Protein AF-A0A0S8HXZ0-F1 (afdb_monomer_lite)

Sequence (72 aa):
MSEPEVMDKTFHFILKRMMETGVAPHYTEIFGMRIPAWLFPGTDYIVSFAPFNNLPTQYRLTIDGQQKWFGQ

Secondary structure (DSSP, 8-state):
---HHHHHHHHHHHHHHHHHHSSPPBHHHHGGGT--EEEPTTSSBEEEETTEESS--S-EEEETTEEEEEE-

Radius of gyration: 12.25 Å; chains: 1; bounding box: 29×28×28 Å

pLDDT: mean 84.6, std 8.46, range [48.22, 94.81]

Structure (mmCIF, N/CA/C/O backbone):
data_AF-A0A0S8HXZ0-F1
#
_entry.id   AF-A0A0S8HXZ0-F1
#
loop_
_atom_site.group_PDB
_atom_site.id
_atom_site.type_symbol
_atom_site.label_atom_id
_atom_site.label_alt_id
_atom_site.label_comp_id
_atom_site.label_asym_id
_atom_site.label_entity_id
_atom_site.label_seq_id
_atom_site.pdbx_PDB_ins_code
_atom_site.Cartn_x
_atom_site.Cartn_y
_atom_site.Cartn_z
_atom_site.occupancy
_atom_site.B_iso_or_equiv
_atom_site.auth_seq_id
_atom_site.auth_comp_id
_atom_site.auth_asym_id
_atom_site.auth_atom_id
_atom_site.pdbx_PDB_model_num
ATOM 1 N N . MET A 1 1 ? 21.285 3.821 -10.247 1.00 48.22 1 MET A N 1
ATOM 2 C CA . MET A 1 1 ? 20.643 4.263 -8.992 1.00 48.22 1 MET A CA 1
ATOM 3 C C . MET A 1 1 ? 19.642 5.331 -9.386 1.00 48.22 1 MET A C 1
ATOM 5 O O . MET A 1 1 ? 20.032 6.211 -10.139 1.00 48.22 1 MET A O 1
ATOM 9 N N . SER A 1 2 ? 18.362 5.195 -9.042 1.00 57.59 2 SER A N 1
ATOM 10 C CA . SER A 1 2 ? 17.382 6.264 -9.283 1.00 57.59 2 SER A CA 1
ATOM 11 C C . SER A 1 2 ? 17.825 7.528 -8.549 1.00 57.59 2 SER A C 1
ATOM 13 O O . SER A 1 2 ? 18.373 7.425 -7.451 1.00 57.59 2 SER A O 1
ATOM 15 N N . GLU A 1 3 ? 17.602 8.698 -9.140 1.00 62.78 3 GLU A N 1
ATOM 16 C CA . GLU A 1 3 ? 17.800 9.960 -8.430 1.00 62.78 3 GLU A CA 1
ATOM 17 C C . GLU A 1 3 ? 16.927 9.963 -7.162 1.00 62.78 3 GLU A C 1
ATOM 19 O O . GLU A 1 3 ? 15.752 9.583 -7.251 1.00 62.78 3 GLU A O 1
ATOM 24 N N . PRO A 1 4 ? 17.467 10.351 -5.990 1.00 65.56 4 PRO A N 1
ATOM 25 C CA . PRO A 1 4 ? 16.730 10.348 -4.724 1.00 65.56 4 PRO A CA 1
ATOM 26 C C . PRO A 1 4 ? 15.357 11.030 -4.812 1.00 65.56 4 PRO A C 1
ATOM 28 O O . PRO A 1 4 ? 14.375 10.516 -4.290 1.00 65.56 4 PRO A O 1
ATOM 31 N N . GLU A 1 5 ? 15.249 12.104 -5.596 1.00 78.25 5 GLU A N 1
ATOM 32 C CA . GLU A 1 5 ? 14.007 12.861 -5.766 1.00 78.25 5 GLU A CA 1
ATOM 33 C C . GLU A 1 5 ? 12.872 12.050 -6.425 1.00 78.25 5 GLU A C 1
ATOM 35 O O . GLU A 1 5 ? 11.702 12.200 -6.067 1.00 78.25 5 GLU A O 1
ATOM 40 N N . VAL A 1 6 ? 13.193 11.157 -7.370 1.00 76.56 6 VAL A N 1
ATOM 41 C CA . VAL A 1 6 ? 12.193 10.298 -8.033 1.00 76.56 6 VAL A CA 1
ATOM 42 C C . VAL A 1 6 ? 11.678 9.233 -7.068 1.00 76.56 6 VAL A C 1
ATOM 44 O O . VAL A 1 6 ? 10.482 8.931 -7.050 1.00 76.56 6 VAL A O 1
ATOM 47 N N . MET A 1 7 ? 12.573 8.685 -6.248 1.00 77.69 7 MET A N 1
ATOM 48 C CA . MET A 1 7 ? 12.229 7.696 -5.232 1.00 77.69 7 MET A CA 1
ATOM 49 C C . MET A 1 7 ? 11.344 8.316 -4.142 1.00 77.69 7 MET A C 1
ATOM 51 O O . MET A 1 7 ? 10.304 7.754 -3.802 1.00 77.69 7 MET A O 1
ATOM 55 N N . ASP A 1 8 ? 11.682 9.516 -3.675 1.00 83.00 8 ASP A N 1
ATOM 56 C CA . ASP A 1 8 ? 10.901 10.228 -2.661 1.00 83.00 8 ASP A CA 1
ATOM 57 C C . ASP A 1 8 ? 9.497 10.584 -3.167 1.00 83.00 8 ASP A C 1
ATOM 59 O O . ASP A 1 8 ? 8.505 10.350 -2.474 1.00 83.00 8 ASP A O 1
ATOM 63 N N . LYS A 1 9 ? 9.379 11.070 -4.412 1.00 83.81 9 LYS A N 1
ATOM 64 C CA . LYS A 1 9 ? 8.079 11.329 -5.060 1.00 83.81 9 LYS A CA 1
ATOM 65 C C . LYS A 1 9 ? 7.241 10.059 -5.198 1.00 83.81 9 LYS A C 1
ATOM 67 O O . LYS A 1 9 ? 6.025 10.095 -5.006 1.00 83.81 9 LYS A O 1
ATOM 72 N N . THR A 1 10 ? 7.893 8.941 -5.500 1.00 81.81 10 THR A N 1
ATOM 73 C CA . THR A 1 10 ? 7.252 7.628 -5.612 1.00 81.81 10 THR A CA 1
ATOM 74 C C . THR A 1 10 ? 6.699 7.173 -4.271 1.00 81.81 10 THR A C 1
ATOM 76 O O . THR A 1 10 ? 5.507 6.884 -4.164 1.00 81.81 10 THR A O 1
ATOM 79 N N . PHE A 1 11 ? 7.531 7.160 -3.227 1.00 83.50 11 PHE A N 1
ATOM 80 C CA . PHE A 1 11 ? 7.076 6.793 -1.890 1.00 83.50 11 PHE A CA 1
ATOM 81 C C . PHE A 1 11 ? 5.984 7.735 -1.399 1.00 83.50 11 PHE A C 1
ATOM 83 O O . PHE A 1 11 ? 4.985 7.265 -0.864 1.00 83.50 11 PHE A O 1
ATOM 90 N N . HIS A 1 12 ? 6.109 9.039 -1.647 1.00 86.25 12 HIS A N 1
ATOM 91 C CA . HIS A 1 12 ? 5.069 10.003 -1.308 1.00 86.25 12 HIS A CA 1
ATOM 92 C C . HIS A 1 12 ? 3.724 9.666 -1.972 1.00 86.25 12 HIS A C 1
ATOM 94 O O . HIS A 1 12 ? 2.703 9.611 -1.286 1.00 86.25 12 HIS A O 1
ATOM 100 N N . PHE A 1 13 ? 3.713 9.395 -3.282 1.00 86.69 13 PHE A N 1
ATOM 101 C CA . PHE A 1 13 ? 2.502 9.003 -4.012 1.00 86.69 13 PHE A CA 1
ATOM 102 C C . PHE A 1 13 ? 1.857 7.748 -3.415 1.00 86.69 13 PHE A C 1
ATOM 104 O O . PHE A 1 13 ? 0.650 7.709 -3.167 1.00 86.69 13 PHE A O 1
ATOM 111 N N . ILE A 1 14 ? 2.673 6.733 -3.153 1.00 85.88 14 ILE A N 1
ATOM 112 C CA . ILE A 1 14 ? 2.213 5.448 -2.645 1.00 85.88 14 ILE A CA 1
ATOM 113 C C . ILE A 1 14 ? 1.659 5.576 -1.223 1.00 85.88 14 ILE A C 1
ATOM 115 O O . ILE A 1 14 ? 0.565 5.082 -0.949 1.00 85.88 14 ILE A O 1
ATOM 119 N N . LEU A 1 15 ? 2.385 6.257 -0.331 1.00 87.75 15 LEU A N 1
ATOM 120 C CA . LEU A 1 15 ? 1.946 6.518 1.040 1.00 87.75 15 LEU A CA 1
ATOM 121 C C . LEU A 1 15 ? 0.605 7.254 1.033 1.00 87.75 15 LEU A C 1
ATOM 123 O O . LEU A 1 15 ? -0.331 6.817 1.701 1.00 87.75 15 LEU A O 1
ATOM 127 N N . LYS A 1 16 ? 0.485 8.309 0.219 1.00 89.31 16 LYS A N 1
ATOM 128 C CA . LYS A 1 16 ? -0.752 9.079 0.083 1.00 89.31 16 LYS A CA 1
ATOM 129 C C . LYS A 1 16 ? -1.919 8.198 -0.371 1.00 89.31 16 LYS A C 1
ATOM 131 O O . LYS A 1 16 ? -2.966 8.197 0.270 1.00 89.31 16 LYS A O 1
ATOM 136 N N . ARG A 1 17 ? -1.730 7.382 -1.412 1.00 88.12 17 ARG A N 1
ATOM 137 C CA . ARG A 1 17 ? -2.781 6.479 -1.904 1.00 88.12 17 ARG A CA 1
ATOM 138 C C . ARG A 1 17 ? -3.190 5.427 -0.880 1.00 88.12 17 ARG A C 1
ATOM 140 O O . ARG A 1 17 ? -4.382 5.148 -0.739 1.00 88.12 17 ARG A O 1
ATOM 147 N N . MET A 1 18 ? -2.224 4.852 -0.166 1.00 88.12 18 MET A N 1
ATOM 148 C CA . MET A 1 18 ? -2.508 3.883 0.889 1.00 88.12 18 MET A CA 1
ATOM 149 C C . MET A 1 18 ? -3.321 4.528 2.007 1.00 88.12 18 MET A C 1
ATOM 151 O O . MET A 1 18 ? -4.344 3.961 2.381 1.00 88.12 18 MET A O 1
ATOM 155 N N . MET A 1 19 ? -2.932 5.718 2.475 1.00 86.69 19 MET A N 1
ATOM 156 C CA . MET A 1 19 ? -3.686 6.477 3.482 1.00 86.69 19 MET A CA 1
ATOM 157 C C . MET A 1 19 ? -5.122 6.772 3.031 1.00 86.69 19 MET A C 1
ATOM 159 O O . MET A 1 19 ? -6.056 6.591 3.806 1.00 86.69 19 MET A O 1
ATOM 163 N N . GLU A 1 20 ? -5.306 7.179 1.774 1.00 87.50 20 GLU A N 1
ATOM 164 C CA . GLU A 1 20 ? -6.618 7.551 1.235 1.00 87.50 20 GLU A CA 1
ATOM 165 C C . GLU A 1 20 ? -7.541 6.344 1.005 1.00 87.50 20 GLU A C 1
ATOM 167 O O . GLU A 1 20 ? -8.742 6.425 1.260 1.00 87.50 20 GLU A O 1
ATOM 172 N N . THR A 1 21 ? -7.006 5.224 0.506 1.00 85.56 21 THR A N 1
ATOM 173 C CA . THR A 1 21 ? -7.838 4.145 -0.062 1.00 85.56 21 THR A CA 1
ATOM 174 C C . THR A 1 21 ? -7.743 2.810 0.662 1.00 85.56 21 THR A C 1
ATOM 176 O O . THR A 1 21 ? -8.663 2.001 0.554 1.00 85.56 21 THR A O 1
ATOM 179 N N . GLY A 1 22 ? -6.660 2.536 1.389 1.00 83.06 22 GLY A N 1
ATOM 180 C CA . GLY A 1 22 ? -6.414 1.190 1.913 1.00 83.06 22 GLY A CA 1
ATOM 181 C C . GLY A 1 22 ? -5.868 0.187 0.897 1.00 83.06 22 GLY A C 1
ATOM 182 O O . GLY A 1 22 ? -5.596 -0.948 1.275 1.00 83.06 22 GLY A O 1
ATOM 183 N N . VAL A 1 23 ? -5.723 0.574 -0.372 1.00 83.12 23 VAL A N 1
ATOM 184 C CA . VAL A 1 23 ? -5.447 -0.349 -1.478 1.00 83.12 23 VAL A CA 1
ATOM 185 C C . VAL A 1 23 ? -4.141 0.035 -2.162 1.00 83.12 23 VAL A C 1
ATOM 187 O O . VAL A 1 23 ? -3.930 1.198 -2.515 1.00 83.12 23 VAL A O 1
ATOM 190 N N . ALA A 1 24 ? -3.272 -0.955 -2.385 1.00 85.31 24 ALA A N 1
ATOM 191 C CA . ALA A 1 24 ? -2.038 -0.720 -3.130 1.00 85.31 24 ALA A CA 1
ATOM 192 C C . ALA A 1 24 ? -2.335 -0.211 -4.552 1.00 85.31 24 ALA A C 1
ATOM 194 O O . ALA A 1 24 ? -3.318 -0.635 -5.168 1.00 85.31 24 ALA A O 1
ATOM 195 N N . PRO A 1 25 ? -1.479 0.664 -5.107 1.00 84.69 25 PRO A N 1
ATOM 196 C CA . PRO A 1 25 ? -1.547 1.008 -6.521 1.00 84.69 25 PRO A CA 1
ATOM 197 C C . PRO A 1 25 ? -1.469 -0.244 -7.405 1.00 84.69 25 PRO A C 1
ATOM 199 O O . PRO A 1 25 ? -0.875 -1.256 -7.028 1.00 84.69 25 PRO A O 1
ATOM 202 N N . HIS A 1 26 ? -2.035 -0.176 -8.604 1.00 85.88 26 HIS A N 1
ATOM 203 C CA . HIS A 1 26 ? -1.826 -1.217 -9.600 1.00 85.88 26 HIS A CA 1
ATOM 204 C C . HIS A 1 26 ? -0.369 -1.189 -10.087 1.00 85.88 26 HIS A C 1
ATOM 206 O O . HIS A 1 26 ? 0.250 -0.125 -10.150 1.00 85.88 26 HIS A O 1
ATOM 212 N N . TYR A 1 27 ? 0.185 -2.340 -10.477 1.00 81.50 27 TYR A N 1
ATOM 213 C CA . TYR A 1 27 ? 1.581 -2.442 -10.921 1.00 81.50 27 TYR A CA 1
ATOM 214 C C . TYR A 1 27 ? 1.943 -1.434 -12.020 1.00 81.50 27 TYR A C 1
ATOM 216 O O . TYR A 1 27 ? 2.984 -0.784 -11.966 1.00 81.50 27 TYR A O 1
ATOM 224 N N . THR A 1 28 ? 1.049 -1.232 -12.987 1.00 82.50 28 THR A N 1
ATOM 225 C CA . THR A 1 28 ? 1.243 -0.275 -14.088 1.00 82.50 28 THR A CA 1
ATOM 226 C C . THR A 1 28 ? 1.398 1.173 -13.619 1.00 82.50 28 THR A C 1
ATOM 228 O O . THR A 1 28 ? 2.027 1.965 -14.312 1.00 82.50 28 THR A O 1
ATOM 231 N N . GLU A 1 29 ? 0.854 1.525 -12.453 1.00 80.44 29 GLU A N 1
ATOM 232 C CA . GLU A 1 29 ? 0.928 2.879 -11.889 1.00 80.44 29 GLU A CA 1
ATOM 233 C C . GLU A 1 29 ? 2.300 3.173 -11.271 1.00 80.44 29 GLU A C 1
ATOM 235 O O . GLU A 1 29 ? 2.682 4.334 -11.155 1.00 80.44 29 GLU A O 1
ATOM 240 N N . ILE A 1 30 ? 3.054 2.131 -10.907 1.00 78.62 30 ILE A N 1
ATOM 241 C CA . ILE A 1 30 ? 4.364 2.251 -10.251 1.00 78.62 30 ILE A CA 1
ATOM 242 C C . ILE A 1 30 ? 5.515 1.625 -11.050 1.00 78.62 30 ILE A C 1
ATOM 244 O O . ILE A 1 30 ? 6.676 1.781 -10.678 1.00 78.62 30 ILE A O 1
ATOM 248 N N . PHE A 1 31 ? 5.239 0.929 -12.156 1.00 72.12 31 PHE A N 1
ATOM 249 C CA . PHE A 1 31 ? 6.258 0.225 -12.943 1.00 72.12 31 PHE A CA 1
ATOM 250 C C . PHE A 1 31 ? 7.379 1.157 -13.429 1.00 72.12 31 PHE A C 1
ATOM 252 O O . PHE A 1 31 ? 8.561 0.819 -13.354 1.00 72.12 31 PHE A O 1
ATOM 259 N N . GLY A 1 32 ? 7.027 2.380 -13.843 1.00 69.75 32 GLY A N 1
ATOM 260 C CA . GLY A 1 32 ? 7.999 3.402 -14.248 1.00 69.75 32 GLY A CA 1
ATOM 261 C C . GLY A 1 32 ? 8.884 3.919 -13.106 1.00 69.75 32 GLY A C 1
ATOM 262 O O . GLY A 1 32 ? 9.915 4.538 -13.361 1.00 69.75 32 GLY A O 1
ATOM 263 N N . MET A 1 33 ? 8.512 3.642 -11.855 1.00 72.31 33 MET A N 1
ATOM 264 C CA . MET A 1 33 ? 9.145 4.186 -10.655 1.00 72.31 33 MET A CA 1
ATOM 265 C C . MET A 1 33 ? 10.273 3.298 -10.103 1.00 72.31 33 MET A C 1
ATOM 267 O O . MET A 1 33 ? 10.986 3.705 -9.189 1.00 72.31 33 MET A O 1
ATOM 271 N N . ARG A 1 34 ? 10.485 2.106 -10.689 1.00 74.75 34 ARG A N 1
ATOM 272 C CA . ARG A 1 34 ? 11.591 1.174 -10.370 1.00 74.75 34 ARG A CA 1
ATOM 273 C C . ARG A 1 34 ? 11.691 0.776 -8.890 1.00 74.75 34 ARG A C 1
ATOM 275 O O . ARG A 1 34 ? 12.791 0.552 -8.384 1.00 74.75 34 ARG A O 1
ATOM 282 N N . ILE A 1 35 ? 10.555 0.659 -8.208 1.00 77.31 35 ILE A N 1
ATOM 283 C CA . ILE A 1 35 ? 10.514 0.177 -6.825 1.00 77.31 35 ILE A CA 1
ATOM 284 C C . ILE A 1 35 ? 10.431 -1.353 -6.760 1.00 77.31 35 ILE A C 1
ATOM 286 O O . ILE A 1 35 ? 9.720 -1.963 -7.564 1.00 77.31 35 ILE A O 1
ATOM 290 N N . PRO A 1 36 ? 11.134 -1.997 -5.811 1.00 81.56 36 PRO A N 1
ATOM 291 C CA . PRO A 1 36 ? 10.952 -3.417 -5.555 1.00 81.56 36 PRO A CA 1
ATOM 292 C C . PRO A 1 36 ? 9.565 -3.654 -4.945 1.00 81.56 36 PRO A C 1
ATOM 294 O O . PRO A 1 36 ? 9.210 -3.062 -3.925 1.00 81.56 36 PRO A O 1
ATOM 297 N N . ALA A 1 37 ? 8.789 -4.533 -5.573 1.00 86.62 37 ALA A N 1
ATOM 298 C 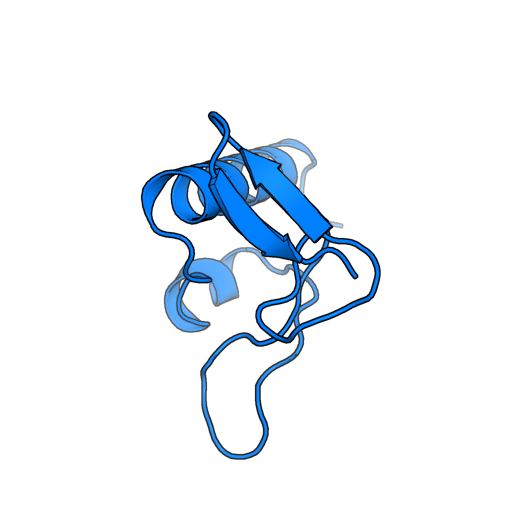CA . ALA A 1 37 ? 7.463 -4.931 -5.122 1.00 86.62 37 ALA A CA 1
ATOM 299 C C . ALA A 1 37 ? 7.217 -6.410 -5.438 1.00 86.62 37 ALA A C 1
ATOM 301 O O . ALA A 1 37 ? 7.781 -6.964 -6.383 1.00 86.62 37 ALA A O 1
ATOM 302 N N . TRP A 1 38 ? 6.347 -7.033 -4.653 1.00 89.75 38 TRP A N 1
ATOM 303 C CA . TRP A 1 38 ? 5.867 -8.393 -4.845 1.00 89.75 38 TRP A CA 1
ATOM 304 C C . TRP A 1 38 ? 4.455 -8.356 -5.415 1.00 89.75 38 TRP A C 1
ATOM 306 O O . TRP A 1 38 ? 3.612 -7.580 -4.952 1.00 89.75 38 TRP A O 1
ATOM 316 N N . LEU A 1 39 ? 4.192 -9.221 -6.391 1.00 90.31 39 LEU A N 1
ATOM 317 C CA . LEU A 1 39 ? 2.864 -9.416 -6.964 1.00 90.31 39 LEU A CA 1
ATOM 318 C C . LEU A 1 39 ? 2.176 -10.615 -6.320 1.00 90.31 39 LEU A C 1
ATOM 320 O O . LEU A 1 39 ? 2.828 -11.585 -5.922 1.00 90.31 39 LEU A O 1
ATOM 324 N N . PHE A 1 40 ? 0.852 -10.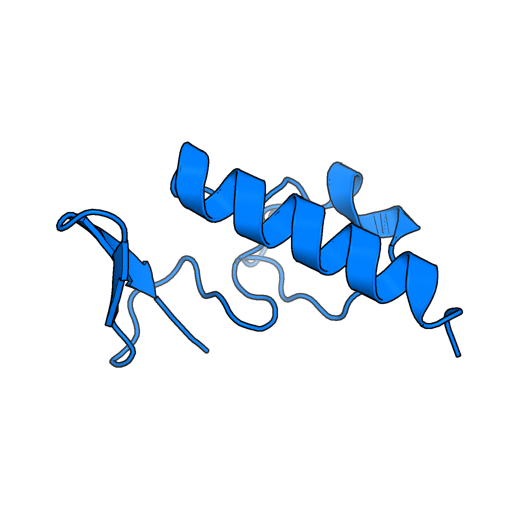557 -6.233 1.00 90.94 40 PHE A N 1
ATOM 325 C CA . PHE A 1 40 ? 0.061 -11.715 -5.856 1.00 90.94 40 PHE A CA 1
ATOM 326 C C . PHE A 1 40 ? 0.084 -12.749 -7.001 1.00 90.94 40 PHE A C 1
ATOM 328 O O . PHE A 1 40 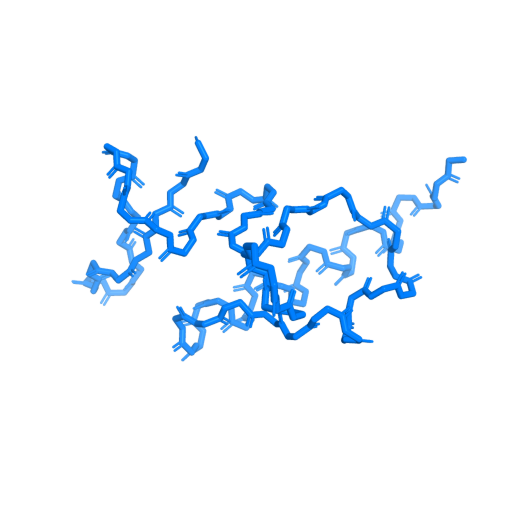? -0.114 -12.362 -8.159 1.00 90.94 40 PHE A O 1
ATOM 335 N N . PRO A 1 41 ? 0.321 -14.047 -6.722 1.00 92.62 41 PRO A N 1
ATOM 336 C CA . PRO A 1 41 ? 0.502 -15.058 -7.762 1.00 92.62 41 PRO A CA 1
ATOM 337 C C . PRO A 1 41 ? -0.627 -15.088 -8.798 1.00 92.62 41 PRO A C 1
ATOM 339 O O . PRO A 1 41 ? -1.803 -15.142 -8.446 1.00 92.62 41 PRO A O 1
ATOM 342 N N . GLY A 1 42 ? -0.256 -15.086 -10.082 1.00 92.38 42 GLY A N 1
ATOM 343 C CA . GLY A 1 42 ? -1.207 -15.160 -11.197 1.00 92.38 42 GLY A CA 1
ATOM 344 C C . GLY A 1 42 ? -1.993 -13.872 -11.464 1.00 92.38 42 GLY A C 1
ATOM 345 O O . GLY A 1 42 ? -2.983 -13.920 -12.189 1.00 92.38 42 GLY A O 1
ATOM 346 N N . THR A 1 43 ? -1.580 -12.740 -10.888 1.00 89.50 43 THR A N 1
ATOM 347 C CA . THR A 1 43 ? -2.226 -11.433 -11.078 1.00 89.50 43 THR A CA 1
ATOM 348 C C . THR A 1 43 ? -1.190 -10.318 -11.210 1.00 89.50 43 THR A C 1
ATOM 350 O O . THR A 1 43 ? -0.032 -10.496 -10.836 1.00 89.50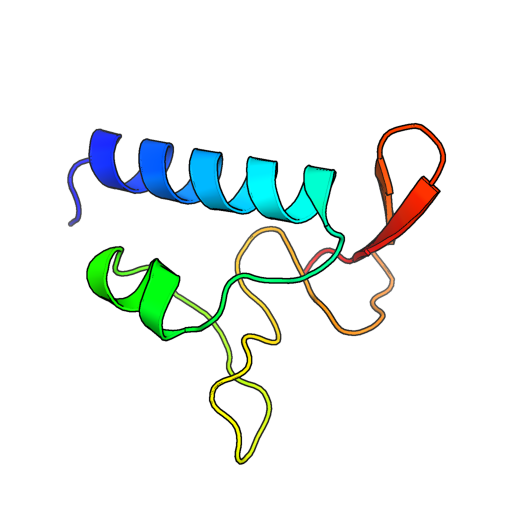 43 THR A O 1
ATOM 353 N N . ASP A 1 44 ? -1.642 -9.139 -11.636 1.00 86.38 44 ASP A N 1
ATOM 354 C CA . ASP A 1 44 ? -0.843 -7.906 -11.634 1.00 86.38 44 ASP A CA 1
ATOM 355 C C . ASP A 1 44 ? -1.063 -7.062 -10.361 1.00 86.38 44 ASP A C 1
ATOM 357 O O . ASP A 1 44 ? -0.635 -5.906 -10.269 1.00 86.38 44 ASP A O 1
ATOM 361 N N . TYR A 1 45 ? -1.740 -7.627 -9.354 1.00 86.81 45 TYR A N 1
ATOM 362 C CA . TYR A 1 45 ? -1.967 -6.947 -8.087 1.00 86.81 45 TYR A CA 1
ATOM 363 C C . TYR A 1 45 ? -0.713 -6.965 -7.232 1.00 86.81 45 TYR A C 1
ATOM 365 O O . TYR A 1 45 ? -0.131 -8.014 -6.957 1.00 86.81 45 TYR A O 1
ATOM 373 N N . ILE A 1 46 ? -0.340 -5.792 -6.736 1.00 88.12 46 ILE A N 1
ATOM 374 C CA . ILE A 1 46 ? 0.728 -5.672 -5.758 1.00 88.12 46 ILE A CA 1
ATOM 375 C C . ILE A 1 46 ? 0.239 -6.216 -4.420 1.00 88.12 46 ILE A C 1
ATOM 377 O O . ILE A 1 46 ? -0.771 -5.764 -3.875 1.00 88.12 46 ILE A O 1
ATOM 381 N N . VAL A 1 47 ? 0.995 -7.164 -3.874 1.00 90.50 47 VAL A N 1
ATOM 382 C CA . VAL A 1 47 ? 0.743 -7.716 -2.543 1.00 90.50 47 VAL A CA 1
ATOM 383 C C . VAL A 1 47 ? 1.601 -7.038 -1.484 1.00 90.50 47 VAL A C 1
ATOM 385 O O . VAL A 1 47 ? 1.164 -6.875 -0.348 1.00 90.50 47 VAL A O 1
ATOM 388 N N . SER A 1 48 ? 2.818 -6.618 -1.837 1.00 89.38 48 SER A N 1
ATOM 389 C CA . SER A 1 48 ? 3.743 -6.072 -0.853 1.00 89.38 48 SER A CA 1
ATOM 390 C C . SER A 1 48 ? 4.827 -5.202 -1.479 1.00 89.38 48 SER A C 1
ATOM 392 O O . SER A 1 48 ? 5.363 -5.526 -2.535 1.00 89.38 48 SER A O 1
ATOM 394 N N . PHE A 1 49 ? 5.158 -4.102 -0.817 1.00 87.06 49 PHE A N 1
ATOM 395 C CA . PHE A 1 49 ? 6.221 -3.168 -1.182 1.00 87.06 49 PHE A CA 1
ATOM 396 C C . PHE A 1 49 ? 6.547 -2.360 0.074 1.00 87.06 49 PHE A C 1
ATOM 398 O O . PHE A 1 49 ? 5.644 -2.060 0.843 1.00 87.06 49 PHE A O 1
ATOM 405 N N . ALA A 1 50 ? 7.798 -1.984 0.320 1.00 83.38 50 ALA A N 1
ATOM 406 C CA . ALA A 1 50 ? 8.102 -1.236 1.540 1.00 83.38 50 ALA A CA 1
ATOM 407 C C . ALA A 1 50 ? 7.336 0.112 1.572 1.00 83.38 50 ALA A C 1
ATOM 409 O O . ALA A 1 50 ? 7.336 0.815 0.563 1.00 83.38 50 ALA A O 1
ATOM 410 N N . PRO A 1 51 ? 6.688 0.507 2.687 1.00 83.06 51 PRO A N 1
ATOM 411 C CA . PRO A 1 51 ? 6.594 -0.182 3.979 1.00 83.06 51 PRO A CA 1
ATOM 412 C C . PRO A 1 51 ? 5.340 -1.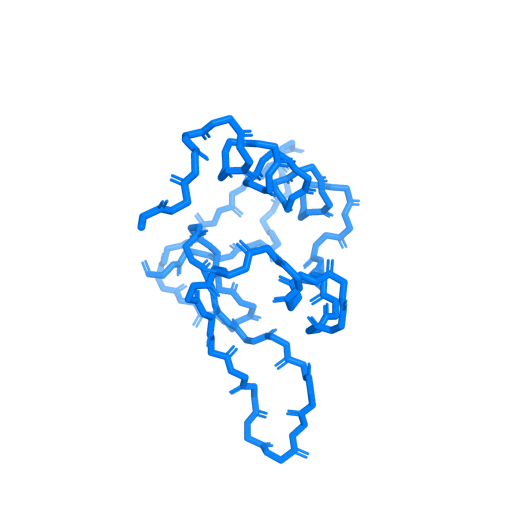067 4.165 1.00 83.06 51 PRO A C 1
ATOM 414 O O . PRO A 1 51 ? 5.116 -1.544 5.272 1.00 83.06 51 PRO A O 1
ATOM 417 N N . PHE A 1 52 ? 4.502 -1.266 3.146 1.00 90.19 52 PHE A N 1
ATOM 418 C CA . PHE A 1 52 ? 3.184 -1.893 3.262 1.00 90.19 52 PHE A CA 1
ATOM 419 C C . PHE A 1 52 ? 3.091 -3.356 2.790 1.00 90.19 52 PHE A C 1
ATOM 421 O O . PHE A 1 52 ? 3.794 -3.854 1.904 1.00 90.19 52 PHE A O 1
ATOM 428 N N . ASN A 1 53 ? 2.105 -4.039 3.356 1.00 91.19 53 ASN A N 1
ATOM 429 C CA . ASN A 1 53 ? 1.630 -5.341 2.936 1.00 91.19 53 ASN A CA 1
ATOM 430 C C . ASN A 1 53 ? 0.096 -5.318 2.879 1.00 91.19 53 ASN A C 1
ATOM 432 O O . ASN A 1 53 ? -0.563 -4.822 3.795 1.00 91.19 53 ASN A O 1
ATOM 436 N N . ASN A 1 54 ? -0.468 -5.832 1.790 1.00 88.62 54 ASN A N 1
ATOM 437 C CA . ASN A 1 54 ? -1.916 -5.947 1.621 1.00 88.62 54 ASN A CA 1
ATOM 438 C C . ASN A 1 54 ? -2.477 -7.241 2.221 1.00 88.62 54 ASN A C 1
ATOM 440 O O . ASN A 1 54 ? -3.695 -7.395 2.308 1.00 88.62 54 ASN A O 1
ATOM 444 N N . LEU A 1 55 ? -1.619 -8.179 2.628 1.00 90.69 55 LEU A N 1
ATOM 445 C CA . LEU A 1 55 ? -2.026 -9.341 3.407 1.00 90.69 55 LEU A CA 1
ATOM 446 C C . LEU A 1 55 ? -1.857 -9.061 4.902 1.00 90.69 55 LEU A C 1
ATOM 448 O O . LEU A 1 55 ? -0.945 -8.328 5.290 1.00 90.69 55 LEU A O 1
ATOM 452 N N . PRO A 1 56 ? -2.682 -9.683 5.761 1.00 93.12 56 PRO A N 1
ATOM 453 C CA . PRO A 1 56 ? -2.495 -9.599 7.197 1.00 93.12 56 PRO A CA 1
ATOM 454 C C . PRO A 1 56 ? -1.103 -10.059 7.638 1.00 93.12 56 PRO A C 1
ATOM 456 O O . PRO A 1 56 ? -0.699 -11.196 7.395 1.00 93.12 56 PRO A O 1
ATOM 459 N N . THR A 1 57 ? -0.401 -9.183 8.351 1.00 93.50 57 THR A N 1
ATOM 460 C CA . THR A 1 57 ? 0.835 -9.492 9.078 1.00 93.50 57 THR A CA 1
ATOM 461 C C . THR A 1 57 ? 0.672 -9.127 10.554 1.00 93.50 57 THR A C 1
ATOM 463 O O . THR A 1 57 ? -0.350 -8.584 10.985 1.00 93.50 57 THR A O 1
ATOM 466 N N . GLN A 1 58 ? 1.682 -9.429 11.370 1.00 94.81 58 GLN A N 1
ATOM 467 C CA . GLN A 1 58 ? 1.698 -8.994 12.769 1.00 94.81 58 GLN A CA 1
ATOM 468 C C . GLN A 1 58 ? 1.856 -7.469 12.902 1.00 94.81 58 GLN A C 1
ATOM 470 O O . GLN A 1 58 ? 1.445 -6.892 13.911 1.00 94.81 58 GLN A O 1
ATOM 475 N N . TYR A 1 59 ? 2.392 -6.807 11.875 1.00 94.12 59 TYR A N 1
ATOM 476 C CA . TYR A 1 59 ? 2.653 -5.372 11.849 1.00 94.12 59 TYR A CA 1
ATOM 477 C C . TYR A 1 59 ? 1.403 -4.600 11.431 1.00 94.12 59 TYR A C 1
ATOM 479 O O . TYR A 1 59 ? 1.303 -4.093 10.319 1.00 94.12 59 TYR A O 1
ATOM 487 N N . ARG A 1 60 ? 0.413 -4.526 12.320 1.00 93.00 60 ARG A N 1
ATOM 488 C CA . ARG A 1 60 ? -0.812 -3.754 12.076 1.00 93.00 60 ARG A CA 1
ATOM 489 C C . ARG A 1 60 ? -0.526 -2.258 12.093 1.00 93.00 60 ARG A C 1
ATOM 491 O O . ARG A 1 60 ? -0.029 -1.727 13.082 1.00 93.00 60 ARG A O 1
ATOM 498 N N . LEU A 1 61 ? -0.904 -1.589 11.013 1.00 89.94 61 LEU A N 1
ATOM 499 C CA . LEU A 1 61 ? -0.813 -0.147 10.868 1.00 89.94 61 LEU A CA 1
ATOM 500 C C . LEU A 1 61 ? -2.209 0.464 11.030 1.00 89.94 61 LEU A C 1
ATOM 502 O O . LEU A 1 61 ? -3.186 0.021 10.412 1.00 89.94 61 LEU A O 1
ATOM 506 N N . THR A 1 62 ? -2.275 1.483 11.880 1.00 90.25 62 THR A N 1
ATOM 507 C CA . THR A 1 62 ? -3.484 2.253 12.167 1.00 90.25 62 THR A CA 1
ATOM 508 C C . THR A 1 62 ? -3.251 3.689 11.726 1.00 90.25 62 THR A C 1
ATOM 510 O O . THR A 1 62 ? -2.300 4.320 12.182 1.00 90.25 62 THR A O 1
ATOM 513 N N . ILE A 1 63 ? -4.114 4.199 10.853 1.00 86.56 63 ILE A N 1
ATOM 514 C CA . ILE A 1 63 ? -4.058 5.571 10.329 1.00 86.56 63 ILE A CA 1
ATOM 515 C C . ILE A 1 63 ? -5.418 6.201 10.613 1.00 86.56 6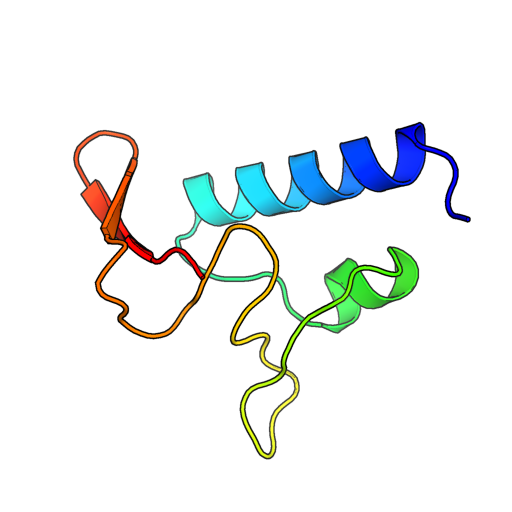3 ILE A C 1
ATOM 517 O O . ILE A 1 63 ? -6.447 5.560 10.398 1.00 86.56 63 ILE A O 1
ATOM 521 N N . ASP A 1 64 ? -5.420 7.402 11.193 1.00 90.25 64 ASP A N 1
ATOM 522 C CA . ASP A 1 64 ? -6.634 8.127 11.599 1.00 90.25 64 ASP A CA 1
ATOM 523 C C . ASP A 1 64 ? -7.608 7.284 12.447 1.00 90.25 64 ASP A C 1
ATOM 525 O O . ASP A 1 64 ? -8.828 7.333 12.302 1.00 90.25 64 ASP A O 1
ATOM 529 N N . GLY A 1 65 ? -7.053 6.450 13.334 1.00 91.69 65 GLY A N 1
ATOM 530 C CA . GLY A 1 65 ? -7.820 5.561 14.213 1.00 91.69 65 GLY A CA 1
ATOM 531 C C . GLY A 1 65 ? -8.404 4.317 13.533 1.00 91.69 65 GLY A C 1
ATOM 532 O O . GLY A 1 65 ? -9.048 3.512 14.204 1.00 91.69 65 GLY A O 1
ATOM 533 N N . GLN A 1 66 ? -8.168 4.109 12.235 1.00 90.50 66 GLN A N 1
ATOM 534 C CA . GLN A 1 66 ? -8.644 2.938 11.497 1.00 90.50 66 GLN A CA 1
ATOM 535 C C . GLN A 1 66 ? -7.515 1.921 11.309 1.00 90.50 66 GLN A C 1
ATOM 537 O O . GLN A 1 66 ? -6.454 2.255 10.796 1.00 90.50 66 GLN A O 1
ATOM 542 N N . GLN A 1 67 ? -7.724 0.665 11.708 1.00 90.69 67 GLN A N 1
ATOM 543 C CA . GLN A 1 67 ? -6.764 -0.413 11.451 1.00 90.69 67 GLN A CA 1
ATOM 544 C C . GLN A 1 67 ? -7.162 -1.132 10.161 1.00 90.69 67 GLN A C 1
ATOM 546 O O . GLN A 1 67 ? -8.051 -1.980 10.166 1.00 90.69 67 GLN A O 1
ATOM 551 N N . LYS A 1 68 ? -6.534 -0.747 9.048 1.00 86.06 68 LYS A N 1
ATOM 552 C CA . LYS A 1 68 ? -6.796 -1.319 7.713 1.00 86.06 68 LYS A CA 1
ATOM 553 C C . LYS A 1 68 ? -5.550 -1.876 7.033 1.00 86.06 68 LYS A C 1
ATOM 555 O O . LYS A 1 68 ? -5.665 -2.655 6.096 1.00 86.06 68 LYS A O 1
ATOM 560 N N . TRP A 1 69 ? -4.373 -1.471 7.497 1.00 89.75 69 TRP A N 1
ATOM 561 C CA . TRP A 1 69 ? -3.113 -1.670 6.794 1.00 89.75 69 TRP A CA 1
ATOM 562 C C . TRP A 1 69 ? -2.180 -2.588 7.571 1.00 89.75 69 TRP A C 1
ATOM 564 O O . TRP A 1 69 ? -2.282 -2.709 8.797 1.00 89.75 69 TRP A O 1
ATOM 574 N N . PHE A 1 70 ? -1.230 -3.182 6.857 1.00 93.00 70 PHE A N 1
ATOM 575 C CA . PHE A 1 70 ? -0.174 -4.000 7.435 1.00 93.00 70 PHE A CA 1
ATOM 576 C C . PHE A 1 70 ? 1.191 -3.559 6.909 1.00 93.00 70 PHE A C 1
ATOM 578 O O . PHE A 1 70 ? 1.290 -3.013 5.810 1.00 93.00 70 PHE A O 1
ATOM 585 N N . GLY A 1 71 ? 2.232 -3.769 7.709 1.00 91.25 71 GLY A N 1
ATOM 586 C CA . GLY A 1 71 ? 3.630 -3.611 7.318 1.00 91.25 71 GLY A CA 1
ATOM 587 C C . GLY A 1 71 ? 4.251 -4.917 6.813 1.00 91.25 71 GLY A C 1
ATOM 588 O O . GLY A 1 71 ? 3.688 -5.994 7.042 1.00 91.25 71 GLY A O 1
ATOM 589 N N . GLN A 1 72 ? 5.395 -4.809 6.126 1.00 81.38 72 GLN A N 1
ATOM 590 C CA . GLN A 1 72 ? 6.272 -5.951 5.810 1.00 81.38 72 GLN A CA 1
ATOM 591 C C . GLN A 1 72 ? 6.952 -6.516 7.055 1.00 81.38 72 GLN A C 1
ATOM 593 O O . GLN A 1 72 ? 7.384 -5.706 7.902 1.00 81.38 72 GLN A O 1
#

Foldseek 3Di:
DPDVVLLVVLVVVQVVCCLVPVAGDFCVVCVVSPFDFDADPPDRGTQDGPFWGQDDDPAFDADPNDGRTGGD